Protein AF-A0A7S4SHQ3-F1 (afdb_monomer_lite)

Radius of gyration: 23.49 Å; chains: 1; bounding box: 46×55×60 Å

InterPro domains:
  IPR011009 Protein kinase-like domain superfamily [SSF56112] (1-109)
  IPR050117 Mitogen-activated protein (MAP) kinase [PTHR24055] (1-116)

pLDDT: mean 88.43, std 11.79, range [38.41, 96.75]

Secondary structure (DSSP, 8-state):
--SSS-S---SSHHHHHHHHHHHH-PPPHHHHHT---HHHHHHHHTSPP-----HHHH-TTS-HHHHHHHHHHS-SSGGGSPPHHHHHTSGGGTTT--GGG-PPPPPPPGGGGGGGGB---HHHHHHHHHHHHHTT-HHHHHHHHHH--TTS-GGGSPBPPTT--SS-GGGSSS---

Organism: NCBI:txid311494

Structure (mmCIF, N/CA/C/O backbone):
data_AF-A0A7S4SHQ3-F1
#
_entry.id   AF-A0A7S4SHQ3-F1
#
loop_
_atom_site.group_PDB
_atom_site.id
_atom_site.type_symbol
_atom_site.label_atom_id
_atom_site.label_alt_id
_atom_site.label_comp_id
_atom_site.label_asym_id
_atom_site.label_entity_id
_atom_site.label_seq_id
_atom_site.pdbx_PDB_ins_code
_atom_site.Cartn_x
_atom_site.Cartn_y
_atom_site.Cartn_z
_atom_site.occupancy
_atom_site.B_iso_or_equiv
_atom_site.auth_seq_id
_atom_site.auth_comp_id
_atom_site.auth_asym_id
_atom_site.auth_atom_id
_atom_site.pdbx_PDB_model_num
ATOM 1 N N . MET A 1 1 ? -19.182 0.254 0.730 1.00 55.66 1 MET A N 1
ATOM 2 C CA . MET A 1 1 ? -18.833 1.665 1.043 1.00 55.66 1 MET A CA 1
ATOM 3 C C . MET A 1 1 ? -19.915 2.273 1.938 1.00 55.66 1 MET A C 1
ATOM 5 O O . MET A 1 1 ? -20.918 2.742 1.416 1.00 55.66 1 MET A O 1
ATOM 9 N N . HIS A 1 2 ? -19.741 2.236 3.264 1.00 65.88 2 HIS A N 1
ATOM 10 C CA . HIS A 1 2 ? -20.796 2.585 4.235 1.00 65.88 2 HIS A CA 1
ATOM 11 C C . HIS A 1 2 ? -21.050 4.094 4.388 1.00 65.88 2 HIS A C 1
ATOM 13 O O . HIS A 1 2 ? -22.194 4.528 4.341 1.00 65.88 2 HIS A O 1
ATOM 19 N N . THR A 1 3 ? -20.006 4.919 4.494 1.00 74.94 3 THR A N 1
ATOM 20 C CA . THR A 1 3 ? -20.153 6.355 4.816 1.00 74.94 3 THR A CA 1
ATOM 21 C C . THR A 1 3 ? -20.227 7.268 3.587 1.00 74.94 3 THR A C 1
ATOM 23 O O . THR A 1 3 ? -20.507 8.460 3.717 1.00 74.94 3 THR A O 1
ATOM 26 N N . ARG A 1 4 ? -19.960 6.727 2.383 1.00 83.50 4 ARG A N 1
ATOM 27 C CA . ARG A 1 4 ? -19.835 7.454 1.093 1.00 83.50 4 ARG A CA 1
ATOM 28 C C . ARG A 1 4 ? -18.927 8.695 1.160 1.00 83.50 4 ARG A C 1
ATOM 30 O O . ARG A 1 4 ? -19.052 9.601 0.340 1.00 83.50 4 ARG A O 1
ATOM 37 N N . LYS A 1 5 ? -18.021 8.730 2.135 1.00 88.06 5 LYS A N 1
ATOM 38 C CA . LYS A 1 5 ? -17.053 9.798 2.385 1.00 88.06 5 LYS A CA 1
ATOM 39 C C . LYS A 1 5 ? -15.680 9.165 2.627 1.00 88.06 5 LYS A C 1
ATOM 41 O O . LYS A 1 5 ? -15.631 8.046 3.140 1.00 88.06 5 LYS A O 1
ATOM 46 N N . PRO A 1 6 ? -14.576 9.850 2.282 1.00 91.88 6 PRO A N 1
ATOM 47 C CA . PRO A 1 6 ? -13.244 9.401 2.665 1.00 91.88 6 PRO A CA 1
ATOM 48 C C . PRO A 1 6 ? -13.145 9.254 4.185 1.00 91.88 6 PRO A C 1
ATOM 50 O O . PRO A 1 6 ? -13.627 10.116 4.918 1.00 91.88 6 PRO A O 1
ATOM 53 N N . LEU A 1 7 ? -12.511 8.176 4.647 1.00 92.25 7 LEU A N 1
ATOM 54 C CA . LEU A 1 7 ? -12.311 7.915 6.074 1.00 92.25 7 LEU A CA 1
ATOM 55 C C . LEU A 1 7 ? -11.353 8.931 6.712 1.00 92.25 7 LEU A C 1
ATOM 57 O O . LEU A 1 7 ? -11.588 9.410 7.815 1.00 92.25 7 LEU A O 1
ATOM 61 N N . PHE A 1 8 ? -10.307 9.300 5.974 1.00 95.31 8 PHE A N 1
ATOM 62 C CA . PHE A 1 8 ? -9.304 10.269 6.397 1.00 95.31 8 PHE A CA 1
ATOM 63 C C . PHE A 1 8 ? -9.157 11.360 5.330 1.00 95.31 8 PHE A C 1
ATOM 65 O O . PHE A 1 8 ? -8.316 11.234 4.439 1.00 95.31 8 PHE A O 1
ATOM 72 N N . PRO A 1 9 ? -10.000 12.404 5.356 1.00 95.12 9 PRO A N 1
ATOM 73 C CA . PRO A 1 9 ? -9.925 13.520 4.416 1.00 95.12 9 PRO A CA 1
ATOM 74 C C . PRO A 1 9 ? -8.829 14.522 4.832 1.00 95.12 9 PRO A C 1
ATOM 76 O O . PRO A 1 9 ? -9.119 15.666 5.188 1.00 95.12 9 PRO A O 1
ATOM 79 N N . GLY A 1 10 ? -7.567 14.087 4.852 1.00 96.12 10 GLY A N 1
ATOM 80 C CA . GLY A 1 10 ? -6.439 14.951 5.191 1.00 96.12 10 GLY A CA 1
ATOM 81 C C . GLY A 1 10 ? -6.112 15.946 4.079 1.00 96.12 10 GLY A C 1
ATOM 82 O O . GLY A 1 10 ? -6.201 15.641 2.895 1.00 96.12 10 GLY A O 1
ATOM 83 N N . ASN A 1 11 ? -5.685 17.144 4.481 1.00 95.19 11 ASN A N 1
ATOM 84 C CA . ASN A 1 11 ? -5.342 18.242 3.561 1.00 95.19 11 ASN A CA 1
ATOM 85 C C . ASN A 1 11 ? -3.822 18.408 3.391 1.00 95.19 11 ASN A C 1
ATOM 87 O O . ASN A 1 11 ? -3.365 19.155 2.534 1.00 95.19 11 ASN A O 1
ATOM 91 N N . ASN A 1 12 ? -3.042 17.767 4.261 1.00 95.62 12 ASN A N 1
ATOM 92 C CA . ASN A 1 12 ? -1.585 17.694 4.237 1.00 95.62 12 ASN A CA 1
ATOM 93 C C . ASN A 1 12 ? -1.138 16.522 5.132 1.00 95.62 12 ASN A C 1
ATOM 95 O O . ASN A 1 12 ? -1.954 15.953 5.862 1.00 95.62 12 ASN A O 1
ATOM 99 N N . THR A 1 13 ? 0.153 16.187 5.112 1.00 94.25 13 THR A N 1
ATOM 100 C CA . THR A 1 13 ? 0.720 15.055 5.867 1.00 94.25 13 THR A CA 1
ATOM 101 C C . THR A 1 13 ? 0.437 15.125 7.368 1.00 94.25 13 THR A C 1
ATOM 103 O O . THR A 1 13 ? 0.117 14.109 7.978 1.00 94.25 13 THR A O 1
ATOM 106 N N . GLN A 1 14 ? 0.520 16.314 7.971 1.00 94.62 14 GLN A N 1
ATOM 107 C CA . GLN A 1 14 ? 0.273 16.480 9.403 1.00 94.62 14 GLN A CA 1
ATOM 108 C C . GLN A 1 14 ? -1.199 16.231 9.746 1.00 94.62 14 GLN A C 1
ATOM 110 O O . GLN A 1 14 ? -1.485 15.458 10.652 1.00 94.62 14 GLN A O 1
ATOM 115 N N . HIS A 1 15 ? -2.124 16.843 9.001 1.00 95.94 15 HIS A N 1
ATOM 116 C CA . HIS A 1 15 ? -3.562 16.650 9.192 1.00 95.94 15 HIS A CA 1
ATOM 117 C C . HIS A 1 15 ? -3.965 15.193 8.932 1.00 95.94 15 HIS A C 1
ATOM 119 O O . HIS A 1 15 ? -4.758 14.633 9.677 1.00 95.94 15 HIS A O 1
ATOM 125 N N . GLN A 1 16 ? -3.378 14.545 7.922 1.00 96.75 16 GLN A N 1
ATOM 126 C CA . GLN A 1 16 ? -3.623 13.130 7.643 1.00 96.75 16 GLN A CA 1
ATOM 127 C C . GLN A 1 16 ? -3.236 12.241 8.834 1.00 96.75 16 GLN A C 1
ATOM 129 O O . GLN A 1 16 ? -4.015 11.375 9.228 1.00 96.75 16 GLN A O 1
ATOM 134 N N . LEU A 1 17 ? -2.054 12.460 9.418 1.00 95.75 17 LEU A N 1
ATOM 135 C CA . LEU A 1 17 ? -1.611 11.717 10.600 1.00 95.75 17 LEU A CA 1
ATOM 136 C C . LEU A 1 17 ? -2.470 12.025 11.826 1.00 95.75 17 LEU A C 1
ATOM 138 O O . LEU A 1 17 ? -2.794 11.100 12.561 1.00 95.75 17 LEU A O 1
ATOM 142 N N . ASP A 1 18 ? -2.886 13.279 12.013 1.00 95.31 18 ASP A N 1
ATOM 143 C CA . ASP A 1 18 ? -3.789 13.672 13.098 1.00 95.31 18 ASP A CA 1
ATOM 144 C C . ASP A 1 18 ? -5.115 12.900 13.041 1.00 95.31 18 ASP A C 1
ATOM 146 O O . ASP A 1 18 ? -5.561 12.351 14.048 1.00 95.31 18 ASP A O 1
ATOM 150 N N . LEU A 1 19 ? -5.708 12.776 11.848 1.00 96.31 19 LEU A N 1
ATOM 151 C CA . LEU A 1 19 ? -6.946 12.021 11.633 1.00 96.31 19 LEU A CA 1
ATOM 152 C C . LEU A 1 19 ? -6.763 10.522 11.918 1.00 96.31 19 LEU A C 1
ATOM 154 O O . LEU A 1 19 ? -7.616 9.910 12.562 1.00 96.31 19 LEU A O 1
ATOM 158 N N . ILE A 1 20 ? -5.650 9.937 11.463 1.00 96.25 20 ILE A N 1
ATOM 159 C CA . ILE A 1 20 ? -5.334 8.521 11.702 1.00 96.25 20 ILE A CA 1
ATOM 160 C C . ILE A 1 20 ? -5.126 8.268 13.200 1.00 96.25 20 ILE A C 1
ATOM 162 O O . ILE A 1 20 ? -5.746 7.362 13.751 1.00 96.25 20 ILE A O 1
ATOM 166 N N . ILE A 1 21 ? -4.308 9.085 13.870 1.00 95.94 21 ILE A N 1
ATOM 167 C CA . ILE A 1 21 ? -4.014 8.974 15.308 1.00 95.94 21 ILE A CA 1
ATOM 168 C C . ILE A 1 21 ? -5.273 9.213 16.146 1.00 95.94 21 ILE A C 1
ATOM 170 O O . ILE A 1 21 ? -5.494 8.521 17.137 1.00 95.94 21 ILE A O 1
ATOM 174 N N . SER A 1 22 ? -6.132 10.150 15.749 1.00 95.19 22 SER A N 1
ATOM 175 C CA . SER A 1 22 ? -7.392 10.419 16.450 1.00 95.19 22 SER A CA 1
ATOM 176 C C . SER A 1 22 ? -8.350 9.226 16.417 1.00 95.19 22 SER A C 1
ATOM 178 O O . SER A 1 22 ? -9.073 8.993 17.389 1.00 95.19 22 SER A O 1
ATOM 180 N N . LEU A 1 23 ? -8.350 8.455 15.323 1.00 95.56 23 LEU A N 1
ATOM 181 C CA . LEU A 1 23 ? -9.174 7.255 15.196 1.00 95.56 23 LEU A CA 1
ATOM 182 C C . LEU A 1 23 ? -8.515 6.030 15.846 1.00 95.56 23 LEU A C 1
ATOM 184 O O . LEU A 1 23 ? -9.147 5.382 16.670 1.00 95.56 23 LEU A O 1
ATOM 188 N N . LEU A 1 24 ? -7.261 5.724 15.507 1.00 95.75 24 LEU A N 1
ATOM 189 C CA . LEU A 1 24 ? -6.583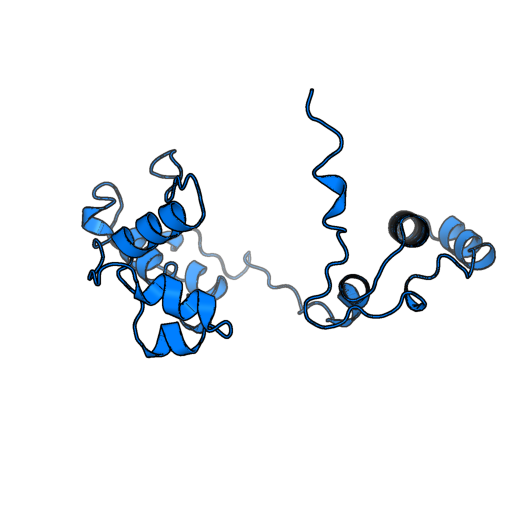 4.484 15.916 1.00 95.75 24 LEU A CA 1
ATOM 190 C C . LEU A 1 24 ? -5.879 4.570 17.272 1.00 95.75 24 LEU A C 1
ATOM 192 O O . LEU A 1 24 ? -5.540 3.548 17.858 1.00 95.75 24 LEU A O 1
ATOM 196 N N . GLY A 1 25 ? -5.632 5.780 17.760 1.00 95.19 25 GLY A N 1
ATOM 197 C CA . GLY A 1 25 ? -4.736 6.015 18.880 1.00 95.19 25 GLY A CA 1
ATOM 198 C C . GLY A 1 25 ? -3.307 6.294 18.429 1.00 95.19 25 GLY A C 1
ATOM 199 O O . GLY A 1 25 ? -2.917 6.041 17.286 1.00 95.19 25 GLY A O 1
ATOM 200 N N . ALA A 1 26 ? -2.513 6.842 19.345 1.00 94.25 26 ALA A N 1
ATOM 201 C CA . ALA A 1 26 ? -1.090 7.047 19.112 1.00 94.25 26 ALA A CA 1
ATOM 202 C C . ALA A 1 26 ? -0.359 5.691 19.108 1.00 94.25 26 ALA A C 1
ATOM 204 O O . ALA A 1 26 ? -0.633 4.871 19.990 1.00 94.25 26 ALA A O 1
ATOM 205 N N . PRO A 1 27 ? 0.577 5.458 18.170 1.00 94.81 27 PRO A N 1
ATOM 206 C CA . PRO A 1 27 ? 1.312 4.202 18.110 1.00 94.81 27 PRO A CA 1
ATOM 207 C C . PRO A 1 27 ? 2.153 3.983 19.370 1.00 94.81 27 PRO A C 1
ATOM 209 O O . PRO A 1 27 ? 2.675 4.929 19.977 1.00 94.81 27 PRO A O 1
ATOM 212 N N . GLY A 1 28 ? 2.302 2.716 19.745 1.00 93.00 28 GLY A N 1
ATOM 213 C CA . GLY A 1 28 ? 3.166 2.285 20.836 1.00 93.00 28 GLY A CA 1
ATOM 214 C C . GLY A 1 28 ? 4.653 2.457 20.515 1.00 93.00 28 GLY A C 1
ATOM 215 O O . GLY A 1 28 ? 5.054 2.703 19.377 1.00 93.00 28 GLY A O 1
ATOM 216 N N . GLU A 1 29 ? 5.507 2.291 21.528 1.00 92.38 29 GLU A N 1
ATOM 217 C CA . GLU A 1 29 ? 6.959 2.411 21.338 1.00 92.38 29 GLU A CA 1
ATOM 218 C C . GLU A 1 29 ? 7.493 1.344 20.372 1.00 92.38 29 GLU A C 1
ATOM 220 O O . GLU A 1 29 ? 8.287 1.659 19.493 1.00 92.38 29 GLU A O 1
ATOM 225 N N . GLU A 1 30 ? 7.014 0.101 20.468 1.00 92.56 30 GLU A N 1
ATOM 226 C CA . GLU A 1 30 ? 7.428 -0.989 19.572 1.00 92.56 30 GLU A CA 1
ATOM 227 C C . GLU A 1 30 ? 7.104 -0.690 18.100 1.00 92.56 30 GLU A C 1
ATOM 229 O O . GLU A 1 30 ? 7.929 -0.929 17.218 1.00 92.56 30 GLU A O 1
ATOM 234 N N . GLU A 1 31 ? 5.938 -0.100 17.833 1.00 93.06 31 GLU A N 1
ATOM 235 C CA . GLU A 1 31 ? 5.497 0.290 16.489 1.00 93.06 31 GLU A CA 1
ATOM 236 C C . GLU A 1 31 ? 6.326 1.467 15.958 1.00 93.06 31 GLU A C 1
ATOM 238 O O . GLU A 1 31 ? 6.785 1.453 14.815 1.00 93.06 31 GLU A O 1
ATOM 243 N N . LEU A 1 32 ? 6.608 2.459 16.808 1.00 93.19 32 LEU A N 1
ATOM 244 C CA . LEU A 1 32 ? 7.466 3.596 16.468 1.00 93.19 32 LEU A CA 1
ATOM 245 C C . LEU A 1 32 ? 8.903 3.171 16.140 1.00 93.19 32 LEU A C 1
ATOM 247 O O . LEU A 1 32 ? 9.527 3.751 15.246 1.00 93.19 32 LEU A O 1
ATOM 251 N N . GLN A 1 33 ? 9.438 2.160 16.829 1.00 93.00 33 GLN A N 1
ATOM 252 C CA . GLN A 1 33 ? 10.788 1.644 16.582 1.00 93.00 33 GLN A CA 1
ATOM 253 C C . GLN A 1 33 ? 10.933 0.984 15.204 1.00 93.00 33 GLN A C 1
ATOM 255 O O . GLN A 1 33 ? 12.030 1.007 14.641 1.00 93.00 33 GLN A O 1
ATOM 260 N N . LYS A 1 34 ? 9.836 0.481 14.620 1.00 92.00 34 LYS A N 1
ATOM 261 C CA . LYS A 1 34 ? 9.819 -0.080 13.257 1.00 92.00 34 LYS A CA 1
ATOM 262 C C . LYS A 1 34 ? 9.975 0.978 12.166 1.00 92.00 34 LYS A C 1
ATOM 264 O O . LYS A 1 34 ? 10.292 0.629 11.033 1.00 92.00 34 LYS A O 1
ATOM 269 N N . ILE A 1 35 ? 9.794 2.261 12.485 1.00 91.44 35 ILE A N 1
ATOM 270 C CA . ILE A 1 35 ? 9.966 3.367 11.537 1.00 91.44 35 ILE A CA 1
ATOM 271 C C . ILE A 1 35 ? 11.468 3.658 11.380 1.00 91.44 35 ILE A C 1
ATOM 273 O O . ILE A 1 35 ? 12.076 4.168 12.329 1.00 91.44 35 ILE A O 1
ATOM 277 N N . PRO A 1 36 ? 12.089 3.408 10.207 1.00 90.38 36 PRO A N 1
ATOM 278 C CA . PRO A 1 36 ? 13.541 3.553 10.048 1.00 90.38 36 PRO A CA 1
ATOM 279 C C . PRO A 1 36 ? 14.009 5.011 10.115 1.00 90.38 36 PRO A C 1
ATOM 281 O O . PRO A 1 36 ? 15.115 5.305 10.558 1.00 90.38 36 PRO A O 1
ATOM 284 N N . ASN A 1 37 ? 13.162 5.942 9.672 1.00 91.31 37 ASN A N 1
ATOM 285 C CA . ASN A 1 37 ? 13.487 7.360 9.634 1.00 91.31 37 ASN A CA 1
ATOM 286 C C . ASN A 1 37 ? 13.235 8.021 11.000 1.00 91.31 37 ASN A C 1
ATOM 288 O O . ASN A 1 37 ? 12.091 8.223 11.413 1.00 91.31 37 ASN A O 1
ATOM 292 N N . GLU A 1 38 ? 14.315 8.421 11.675 1.00 92.88 38 GLU A N 1
ATOM 293 C CA . GLU A 1 38 ? 14.269 9.069 12.991 1.00 92.88 38 GLU A CA 1
ATOM 294 C C . GLU A 1 38 ? 13.453 10.373 12.993 1.00 92.88 38 GLU A C 1
ATOM 296 O O . GLU A 1 38 ? 12.730 10.651 13.952 1.00 92.88 38 GLU A O 1
ATOM 301 N N . LYS A 1 39 ? 13.519 11.168 11.914 1.00 91.56 39 LYS A N 1
ATOM 302 C CA . LYS A 1 39 ? 12.743 12.415 11.806 1.00 91.56 39 LYS A CA 1
ATOM 303 C C . LYS A 1 39 ? 11.246 12.118 11.760 1.00 91.56 39 LYS A C 1
ATOM 305 O O . LYS A 1 39 ? 10.485 12.775 12.462 1.00 91.56 39 LYS A O 1
ATOM 310 N N . CYS A 1 40 ? 10.834 11.108 10.990 1.00 91.81 40 CYS A N 1
ATOM 311 C CA . CYS A 1 40 ? 9.437 10.668 10.931 1.00 91.81 40 CYS A CA 1
ATOM 312 C C . CYS A 1 40 ? 8.954 10.158 12.293 1.00 91.81 40 CYS A C 1
ATOM 314 O O . CYS A 1 40 ? 7.859 10.507 12.726 1.00 91.81 40 CYS A O 1
ATOM 316 N N . ARG A 1 41 ? 9.793 9.395 13.004 1.00 94.06 41 ARG A N 1
ATOM 317 C CA . ARG A 1 41 ? 9.471 8.899 14.346 1.00 94.06 41 ARG A CA 1
ATOM 318 C C . ARG A 1 41 ? 9.250 10.037 15.341 1.00 94.06 41 ARG A C 1
ATOM 320 O O . ARG A 1 41 ? 8.218 10.072 16.002 1.00 94.06 41 ARG A O 1
ATOM 327 N N . LYS A 1 42 ? 10.180 10.997 15.397 1.00 93.19 42 LYS A N 1
ATOM 328 C CA . LYS A 1 42 ? 10.062 12.197 16.243 1.00 93.19 42 LYS A CA 1
ATOM 329 C C . LYS A 1 42 ? 8.836 13.034 15.883 1.00 93.19 42 LYS A C 1
ATOM 331 O O . LYS A 1 42 ? 8.188 13.571 16.774 1.00 93.19 42 LYS A O 1
ATOM 336 N N . PHE A 1 43 ? 8.510 13.125 14.594 1.00 93.38 43 PHE A N 1
ATOM 337 C CA . PHE A 1 43 ? 7.328 13.841 14.125 1.00 93.38 43 PHE A CA 1
ATOM 338 C C . PHE A 1 43 ? 6.032 13.200 14.633 1.00 93.38 43 PHE A C 1
ATOM 340 O O . PHE A 1 43 ? 5.191 13.907 15.173 1.00 93.38 43 PHE A O 1
ATOM 347 N N . ILE A 1 44 ? 5.899 11.872 14.555 1.00 93.44 44 ILE A N 1
ATOM 348 C CA . ILE A 1 44 ? 4.730 11.150 15.085 1.00 93.44 44 ILE A CA 1
ATOM 349 C C . ILE A 1 44 ? 4.670 11.240 16.619 1.00 93.44 44 ILE A C 1
ATOM 351 O O . ILE A 1 44 ? 3.602 11.454 17.183 1.00 93.44 44 ILE A O 1
ATOM 355 N N . GLN A 1 45 ? 5.814 11.155 17.305 1.00 93.44 45 GLN A N 1
ATOM 356 C CA . GLN A 1 45 ? 5.894 11.302 18.766 1.00 93.44 45 GLN A CA 1
ATOM 357 C C . GLN A 1 45 ? 5.485 12.693 19.276 1.00 93.44 45 GLN A C 1
ATOM 359 O O . GLN A 1 45 ? 5.159 12.829 20.454 1.00 93.44 45 GLN A O 1
ATOM 364 N N . ALA A 1 46 ? 5.517 13.719 18.422 1.00 94.00 46 ALA A N 1
ATOM 365 C CA . ALA A 1 46 ? 5.103 15.071 18.785 1.00 94.00 46 ALA A CA 1
ATOM 366 C C . ALA A 1 46 ? 3.574 15.237 18.857 1.00 94.00 46 ALA A C 1
ATOM 368 O O . ALA A 1 46 ? 3.102 16.229 19.417 1.00 94.00 46 ALA A O 1
ATOM 369 N N . PHE A 1 47 ? 2.798 14.294 18.312 1.00 93.81 47 PHE A N 1
ATOM 370 C CA . PHE A 1 47 ? 1.341 14.316 18.424 1.00 93.81 47 PHE A CA 1
ATOM 371 C C . PHE A 1 47 ? 0.889 13.967 19.853 1.00 93.81 47 PHE A C 1
ATOM 373 O O . PHE A 1 47 ? 1.562 13.203 20.554 1.00 93.81 47 PHE A O 1
ATOM 380 N N . PRO A 1 48 ? -0.263 14.493 20.311 1.00 92.94 48 PRO A N 1
ATOM 381 C CA . PRO A 1 48 ? -0.823 14.126 21.605 1.00 92.94 48 PRO A CA 1
ATOM 382 C C . PRO A 1 48 ? -1.060 12.617 21.714 1.00 92.94 48 PRO A C 1
ATOM 384 O O . PRO A 1 48 ? -1.611 11.990 20.809 1.00 92.94 48 PRO A O 1
ATOM 387 N N . ARG A 1 49 ? -0.696 12.025 22.856 1.00 93.25 49 ARG A N 1
ATOM 388 C CA . ARG A 1 49 ? -1.047 10.629 23.135 1.00 93.25 49 ARG A CA 1
ATOM 389 C C . ARG A 1 49 ? -2.554 10.513 23.342 1.00 93.25 49 ARG A C 1
ATOM 391 O O . ARG A 1 49 ? -3.111 11.156 24.228 1.00 93.25 49 ARG A O 1
ATOM 398 N N . THR A 1 50 ? -3.188 9.660 22.550 1.00 94.69 50 THR A N 1
ATOM 399 C CA . THR A 1 50 ? -4.615 9.334 22.626 1.00 94.69 50 THR A CA 1
ATOM 400 C C . THR A 1 50 ? -4.802 7.829 22.474 1.00 94.69 50 THR A C 1
ATOM 402 O O . THR A 1 50 ? -4.003 7.174 21.806 1.00 94.69 50 THR A O 1
ATOM 405 N N . ALA A 1 51 ? -5.843 7.282 23.103 1.00 93.94 51 ALA A N 1
ATOM 406 C CA . ALA A 1 51 ? -6.237 5.882 22.941 1.00 93.94 51 ALA A CA 1
ATOM 407 C C . ALA A 1 51 ? -7.035 5.635 21.645 1.00 93.94 51 ALA A C 1
ATOM 409 O O . ALA A 1 51 ? -7.376 4.494 21.353 1.00 93.94 51 ALA A O 1
ATOM 410 N N . GLY A 1 52 ? -7.337 6.693 20.886 1.00 95.44 52 GLY A N 1
ATOM 411 C CA . GLY A 1 52 ? -8.179 6.612 19.699 1.00 95.44 52 GLY A CA 1
ATOM 412 C C . GLY A 1 52 ? -9.668 6.565 20.033 1.00 95.44 52 GLY A C 1
ATOM 413 O O . GLY A 1 52 ? -10.081 6.742 21.182 1.00 95.44 52 GLY A O 1
ATOM 414 N N . THR A 1 53 ? -10.480 6.331 19.006 1.00 95.62 53 THR A N 1
ATOM 415 C CA . THR A 1 53 ? -11.935 6.190 19.106 1.00 95.62 53 THR A CA 1
ATOM 416 C C . THR A 1 53 ? -12.322 4.773 18.683 1.00 95.62 53 THR A C 1
ATOM 418 O O . THR A 1 53 ? -12.051 4.400 17.543 1.00 95.62 53 THR A O 1
ATOM 421 N N . PRO A 1 54 ? -12.986 3.978 19.543 1.00 95.19 54 PRO A N 1
ATOM 422 C CA . PRO A 1 54 ? -13.437 2.643 19.160 1.00 95.19 54 PRO A CA 1
ATOM 423 C C . PRO A 1 54 ? -14.330 2.672 17.911 1.00 95.19 54 PRO A C 1
ATOM 425 O O . PRO A 1 54 ? -15.199 3.539 17.788 1.00 95.19 54 PRO A O 1
ATOM 428 N N . PHE A 1 55 ? -14.176 1.696 17.012 1.00 94.94 55 PHE A N 1
ATOM 429 C CA . PHE A 1 55 ? -14.901 1.673 15.733 1.00 94.94 55 PHE A CA 1
ATOM 430 C C . PHE A 1 55 ? -16.427 1.687 15.882 1.00 94.94 55 PHE A C 1
ATOM 432 O O . PHE A 1 55 ? -17.094 2.343 15.092 1.00 94.94 55 PHE A O 1
ATOM 439 N N . HIS A 1 56 ? -16.983 1.060 16.922 1.00 94.75 56 HIS A N 1
ATOM 440 C CA . HIS A 1 56 ? -18.425 1.099 17.191 1.00 94.75 56 HIS A CA 1
ATOM 441 C C . HIS A 1 56 ? -18.945 2.487 17.596 1.00 94.75 56 HIS A C 1
ATOM 443 O O . HIS A 1 56 ? -20.124 2.777 17.420 1.00 94.75 56 HIS A O 1
ATOM 449 N N . VAL A 1 57 ? -18.075 3.351 18.130 1.00 95.12 57 VAL A N 1
ATOM 450 C CA . VAL A 1 57 ? -18.401 4.754 18.428 1.00 95.12 57 VAL A CA 1
ATOM 451 C C . VAL A 1 57 ? -18.261 5.606 17.169 1.00 95.12 57 VAL A C 1
ATOM 453 O O . VAL A 1 57 ? -19.092 6.477 16.925 1.00 95.12 57 VAL A O 1
ATOM 456 N N . ALA A 1 58 ? -17.219 5.359 16.370 1.00 92.81 58 ALA A N 1
ATOM 457 C CA . ALA A 1 58 ? -16.958 6.103 15.139 1.00 92.81 58 ALA A CA 1
ATOM 458 C C . ALA A 1 58 ? -17.955 5.774 14.009 1.00 92.81 58 ALA A C 1
ATOM 460 O O . ALA A 1 58 ? -18.317 6.664 13.241 1.00 92.81 58 ALA A O 1
ATOM 461 N N . PHE A 1 59 ? -18.408 4.519 13.930 1.00 93.00 59 PHE A N 1
ATOM 462 C CA . PHE A 1 59 ? -19.310 3.985 12.901 1.00 93.00 59 PHE A CA 1
ATOM 463 C C . PHE A 1 59 ? -20.469 3.205 13.541 1.00 93.00 59 PHE A C 1
ATOM 465 O O . PHE A 1 59 ? -20.545 1.979 13.401 1.00 93.00 59 PHE A O 1
ATOM 472 N N . PRO A 1 60 ? -21.369 3.884 14.273 1.00 93.44 60 PRO A N 1
ATOM 473 C CA . PRO A 1 60 ? -22.461 3.236 15.003 1.00 93.44 60 PRO A CA 1
ATOM 474 C C . PRO A 1 60 ? -23.457 2.494 14.098 1.00 93.44 60 PRO A C 1
ATOM 476 O O . PRO A 1 60 ? -24.221 1.660 14.574 1.00 93.44 60 PRO A O 1
ATOM 479 N N . GLU A 1 61 ? -23.475 2.797 12.802 1.00 91.38 61 GLU A N 1
ATOM 480 C CA . GLU A 1 61 ? -24.335 2.163 11.804 1.00 91.38 61 GLU A CA 1
ATOM 481 C C . GLU A 1 61 ? -23.823 0.810 11.283 1.00 91.38 61 GLU A C 1
ATOM 483 O O . GLU A 1 61 ? -24.556 0.118 10.575 1.00 91.38 61 GLU A O 1
ATOM 488 N N . MET A 1 62 ? -22.568 0.448 11.571 1.00 92.31 62 MET A N 1
ATOM 489 C CA . MET A 1 62 ? -21.979 -0.825 11.143 1.00 92.31 62 MET A CA 1
ATOM 490 C C . MET A 1 62 ? -22.249 -1.935 12.167 1.00 92.31 62 MET A C 1
ATOM 492 O O . MET A 1 62 ? -22.478 -1.668 13.346 1.00 92.31 62 MET A O 1
ATOM 496 N N . SER A 1 63 ? -22.222 -3.190 11.713 1.00 93.94 63 SER A N 1
ATOM 497 C CA . SER A 1 63 ? -22.387 -4.348 12.593 1.00 93.94 63 SER A CA 1
ATOM 498 C C . SER A 1 63 ? -21.104 -4.658 13.373 1.00 93.94 63 SER A C 1
ATOM 500 O O . SER A 1 63 ? -20.011 -4.231 12.990 1.00 93.94 63 SER A O 1
ATOM 502 N N . SER A 1 64 ? -21.233 -5.432 14.453 1.00 95.44 64 SER A N 1
ATOM 503 C CA . SER A 1 64 ? -20.103 -5.852 15.292 1.00 95.44 64 SER A CA 1
ATOM 504 C C . SER A 1 64 ? -19.027 -6.596 14.504 1.00 95.44 64 SER A C 1
ATOM 506 O O . SER A 1 64 ? -17.844 -6.347 14.704 1.00 95.44 64 SER A O 1
ATOM 508 N N . GLU A 1 65 ? -19.425 -7.442 13.554 1.00 94.69 65 GLU A N 1
ATOM 509 C CA . GLU A 1 65 ? -18.500 -8.221 12.723 1.00 94.69 65 GLU A CA 1
ATOM 510 C C . GLU A 1 65 ? -17.634 -7.299 11.850 1.00 94.69 65 GLU A C 1
ATOM 512 O O . GLU A 1 65 ? -16.449 -7.554 11.640 1.00 94.69 65 GLU A O 1
ATOM 517 N N . VAL A 1 66 ? -18.205 -6.186 11.373 1.00 94.44 66 VAL A N 1
ATOM 518 C CA . VAL A 1 66 ? -17.468 -5.175 10.604 1.00 94.44 66 VAL A CA 1
ATOM 519 C C . VAL A 1 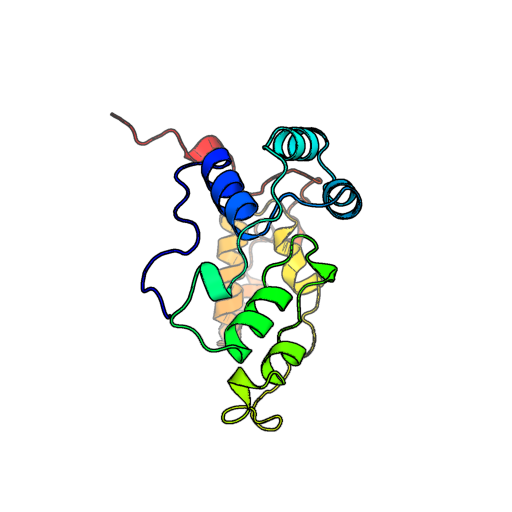66 ? -16.513 -4.398 11.509 1.00 94.44 66 VAL A C 1
ATOM 521 O O . VAL A 1 66 ? -15.387 -4.117 11.100 1.00 94.44 66 VAL A O 1
ATOM 524 N N . HIS A 1 67 ? -16.923 -4.051 12.734 1.00 95.06 67 HIS A N 1
ATOM 525 C CA . HIS A 1 67 ? -16.036 -3.382 13.696 1.00 95.06 67 HIS A CA 1
ATOM 526 C C . HIS A 1 67 ? -14.826 -4.249 14.055 1.00 95.06 67 HIS A C 1
ATOM 528 O O . HIS A 1 67 ? -13.702 -3.738 14.105 1.00 95.06 67 HIS A O 1
ATOM 534 N N . ASP A 1 68 ? -15.038 -5.549 14.251 1.00 94.56 68 ASP A N 1
ATOM 535 C CA . ASP A 1 68 ? -13.969 -6.506 14.541 1.00 94.56 68 ASP A CA 1
ATOM 536 C C . ASP A 1 68 ? -13.011 -6.646 13.351 1.00 94.56 68 ASP A C 1
ATOM 538 O O . ASP A 1 68 ? -11.792 -6.554 13.527 1.00 94.56 68 ASP A O 1
ATOM 542 N N . LEU A 1 69 ? -13.543 -6.764 12.128 1.00 95.81 69 LEU A N 1
ATOM 543 C CA . LEU A 1 69 ? -12.733 -6.789 10.908 1.00 95.81 69 LEU A CA 1
ATOM 544 C C . LEU A 1 69 ? -11.884 -5.515 10.765 1.00 95.81 69 LEU A C 1
ATOM 546 O O . LEU A 1 69 ? -10.676 -5.594 10.531 1.00 95.81 69 LEU A O 1
ATOM 550 N N . LEU A 1 70 ? -12.492 -4.333 10.934 1.00 94.69 70 LEU A N 1
ATOM 551 C CA . LEU A 1 70 ? -11.789 -3.049 10.841 1.00 94.69 70 LEU A CA 1
ATOM 552 C C . LEU A 1 70 ? -10.657 -2.950 11.865 1.00 94.69 70 LEU A C 1
ATOM 554 O O . LEU A 1 70 ? -9.574 -2.480 11.523 1.00 94.69 70 LEU A O 1
ATOM 558 N N . THR A 1 71 ? -10.874 -3.451 13.082 1.00 93.25 71 THR A N 1
ATOM 559 C CA . THR A 1 71 ? -9.851 -3.478 14.137 1.00 93.25 71 THR A CA 1
ATOM 560 C C . THR A 1 71 ? -8.630 -4.306 13.729 1.00 93.25 71 THR A C 1
ATOM 562 O O . THR A 1 71 ? -7.501 -3.893 13.980 1.00 93.25 71 THR A O 1
ATOM 565 N N . LYS A 1 72 ? -8.834 -5.440 13.045 1.00 94.50 72 LYS A N 1
ATOM 566 C CA . LYS A 1 72 ? -7.749 -6.317 12.563 1.00 94.50 72 LYS A CA 1
ATOM 567 C C . LYS A 1 72 ? -7.069 -5.798 11.284 1.00 94.50 72 LYS A C 1
ATOM 569 O O . LYS A 1 72 ? -5.922 -6.144 11.005 1.00 94.50 72 LYS A O 1
ATOM 574 N N . MET A 1 73 ? -7.759 -4.974 10.492 1.00 95.25 73 MET A N 1
ATOM 575 C CA . MET A 1 73 ? -7.223 -4.384 9.256 1.00 95.25 73 MET A CA 1
ATOM 576 C C . MET A 1 73 ? -6.485 -3.056 9.487 1.00 95.25 73 MET A C 1
ATOM 578 O O . MET A 1 73 ? -5.497 -2.756 8.810 1.00 95.25 73 MET A O 1
ATOM 582 N N . MET A 1 74 ? -6.966 -2.234 10.420 1.00 93.94 74 MET A N 1
ATOM 583 C CA . MET A 1 74 ? -6.484 -0.872 10.648 1.00 93.94 74 MET A CA 1
ATOM 584 C C . MET A 1 74 ? -5.545 -0.790 11.855 1.00 93.94 74 MET A C 1
ATOM 586 O O . MET A 1 74 ? -5.860 -0.173 12.868 1.00 93.94 74 MET A O 1
ATOM 590 N N . CYS A 1 75 ? -4.365 -1.390 11.725 1.00 91.00 75 CYS A N 1
ATOM 591 C CA . CYS A 1 75 ? -3.305 -1.363 12.732 1.00 91.00 75 CYS A CA 1
ATOM 592 C C . CYS A 1 75 ? -2.061 -0.596 12.249 1.00 91.00 75 CYS A C 1
ATOM 594 O O . CYS A 1 75 ? -1.818 -0.460 11.042 1.00 91.00 75 CYS A O 1
ATOM 596 N N . TRP A 1 76 ? -1.265 -0.104 13.205 1.00 92.00 76 TRP A N 1
ATOM 597 C CA . TRP A 1 76 ? -0.015 0.615 12.937 1.00 92.00 76 TRP A CA 1
ATOM 598 C C . TRP A 1 76 ? 1.078 -0.301 12.402 1.00 92.00 76 TRP A C 1
ATOM 600 O O . TRP A 1 76 ? 1.762 0.059 11.446 1.00 92.00 76 TRP A O 1
ATOM 610 N N . ASP A 1 77 ? 1.235 -1.478 13.005 1.00 91.19 77 ASP A N 1
ATOM 611 C CA . ASP A 1 77 ? 2.174 -2.492 12.544 1.00 91.19 77 ASP A CA 1
ATOM 612 C C . ASP A 1 77 ? 1.623 -3.239 11.322 1.00 91.19 77 ASP A C 1
ATOM 614 O O . ASP A 1 77 ? 0.661 -4.000 11.463 1.00 91.19 77 ASP A O 1
ATOM 618 N N . PRO A 1 78 ? 2.229 -3.103 10.128 1.00 92.25 78 PRO A N 1
ATOM 619 C CA . PRO A 1 78 ? 1.751 -3.805 8.942 1.00 92.25 78 PRO A CA 1
ATOM 620 C C . PRO A 1 78 ? 1.837 -5.327 9.076 1.00 92.25 78 PRO A C 1
ATOM 622 O O . PRO A 1 78 ? 1.047 -6.023 8.450 1.00 92.25 78 PRO A O 1
ATOM 625 N N . ALA A 1 79 ? 2.769 -5.844 9.886 1.00 91.62 79 ALA A N 1
ATOM 626 C CA . ALA A 1 79 ? 2.931 -7.283 10.096 1.00 91.62 79 ALA A CA 1
ATOM 627 C C . ALA A 1 79 ? 1.825 -7.892 10.973 1.00 91.62 79 ALA A C 1
ATOM 629 O O . ALA A 1 79 ? 1.592 -9.093 10.905 1.00 91.62 79 ALA A O 1
ATOM 630 N N . GLY A 1 80 ? 1.152 -7.072 11.786 1.00 90.00 80 GLY A N 1
ATOM 631 C CA . GLY A 1 80 ? -0.016 -7.481 12.567 1.00 90.00 80 GLY A CA 1
ATOM 632 C C . GLY A 1 80 ? -1.334 -7.346 11.803 1.00 90.00 80 GLY A C 1
ATOM 633 O O . GLY A 1 80 ? -2.382 -7.692 12.343 1.00 90.00 80 GLY A O 1
ATOM 634 N N . ARG A 1 81 ? -1.298 -6.821 10.570 1.00 95.62 81 ARG A N 1
ATOM 635 C CA . ARG A 1 81 ? -2.491 -6.660 9.745 1.00 95.62 81 ARG A CA 1
ATOM 636 C C . ARG A 1 81 ? -2.931 -8.011 9.217 1.00 95.62 81 ARG A C 1
ATOM 638 O O . ARG A 1 81 ? -2.125 -8.761 8.673 1.00 95.62 81 ARG A O 1
ATOM 645 N N . LEU A 1 82 ? -4.231 -8.248 9.302 1.00 96.06 82 LEU A N 1
ATOM 646 C CA . LEU A 1 82 ? -4.854 -9.421 8.722 1.00 96.06 82 LEU A CA 1
ATOM 647 C C . LEU A 1 82 ? -4.524 -9.552 7.222 1.00 96.06 82 LEU A C 1
ATOM 649 O O . LEU A 1 82 ? -4.616 -8.577 6.464 1.00 96.06 82 LEU A O 1
ATOM 653 N N . THR A 1 83 ? -4.153 -10.753 6.791 1.00 95.06 83 THR A N 1
ATOM 654 C CA . THR A 1 83 ? -3.957 -11.052 5.369 1.00 95.06 83 THR A CA 1
ATOM 655 C C . THR A 1 83 ? -5.298 -11.125 4.642 1.00 95.06 83 THR A C 1
ATOM 657 O O . THR A 1 83 ? -6.353 -11.297 5.249 1.00 95.06 83 THR A O 1
ATOM 660 N N . VAL A 1 84 ? -5.281 -11.025 3.310 1.00 94.38 84 VAL A N 1
ATOM 661 C CA . VAL A 1 84 ? -6.510 -11.164 2.508 1.00 94.38 84 VAL A CA 1
ATOM 662 C C . VAL A 1 84 ? -7.139 -12.549 2.690 1.00 94.38 84 VAL A C 1
ATOM 664 O O . VAL A 1 84 ? -8.353 -12.644 2.827 1.00 94.38 84 VAL A O 1
ATOM 667 N N . ALA A 1 85 ? -6.326 -13.607 2.751 1.00 93.25 85 ALA A N 1
ATOM 668 C CA . ALA A 1 85 ? -6.813 -14.973 2.942 1.00 93.25 85 ALA A CA 1
ATOM 669 C C . ALA A 1 85 ? -7.499 -15.160 4.305 1.00 93.25 85 ALA A C 1
ATOM 671 O O . ALA A 1 85 ? -8.550 -15.786 4.386 1.00 93.25 85 ALA A O 1
ATOM 672 N N . GLU A 1 86 ? -6.941 -14.577 5.367 1.00 94.56 86 GLU A N 1
ATOM 673 C CA . GLU A 1 86 ? -7.583 -14.554 6.685 1.00 94.56 86 GLU A CA 1
ATOM 674 C C . GLU A 1 86 ? -8.850 -13.683 6.677 1.00 94.56 86 GLU A C 1
ATOM 676 O O . GLU A 1 86 ? -9.825 -14.025 7.337 1.00 94.56 86 GLU A O 1
ATOM 681 N N . ALA A 1 87 ? -8.874 -12.582 5.909 1.00 95.50 87 ALA A N 1
ATOM 682 C CA . ALA A 1 87 ? -10.023 -11.670 5.859 1.00 95.50 87 ALA A CA 1
ATOM 683 C C . ALA A 1 87 ? -11.254 -12.363 5.311 1.00 95.50 87 ALA A C 1
ATOM 685 O O . ALA A 1 87 ? -12.334 -12.184 5.859 1.00 95.50 87 ALA A O 1
ATOM 686 N N . LEU A 1 88 ? -11.084 -13.162 4.259 1.00 95.25 88 LEU A N 1
ATOM 687 C CA . LEU A 1 88 ? -12.174 -13.891 3.613 1.00 95.25 88 LEU A CA 1
ATOM 688 C C . LEU A 1 88 ? -12.835 -14.920 4.546 1.00 95.25 88 LEU A C 1
ATOM 690 O O . LEU A 1 88 ? -14.004 -15.236 4.355 1.00 95.25 88 LEU A O 1
ATOM 694 N N . GLN A 1 89 ? -12.133 -15.370 5.591 1.00 94.19 89 GLN A N 1
ATOM 695 C CA . GLN A 1 89 ? -12.660 -16.302 6.596 1.00 94.19 89 GLN A CA 1
ATOM 696 C C . GLN A 1 89 ? -13.446 -15.611 7.724 1.00 94.19 89 GLN A C 1
ATOM 698 O O . GLN A 1 89 ? -14.030 -16.289 8.571 1.00 94.19 89 GLN A O 1
ATOM 703 N N . GLU A 1 90 ? -13.454 -14.277 7.786 1.00 96.12 90 GLU A N 1
ATOM 704 C CA . GLU A 1 90 ? -14.147 -13.551 8.850 1.00 96.12 90 GLU A CA 1
ATOM 705 C C . GLU A 1 90 ? -15.680 -13.599 8.670 1.00 96.12 90 GLU A C 1
ATOM 707 O O . GLU A 1 90 ? -16.172 -13.566 7.538 1.00 96.12 90 GLU A O 1
ATOM 712 N N . PRO A 1 91 ? -16.470 -13.592 9.766 1.00 95.12 91 PRO A N 1
ATOM 713 C CA . PRO A 1 91 ? -17.929 -13.783 9.722 1.00 95.12 91 PRO A CA 1
ATOM 714 C C . PRO A 1 91 ? -18.685 -12.831 8.786 1.00 95.12 91 PRO A C 1
ATOM 716 O O . PRO A 1 91 ? -19.716 -13.177 8.215 1.00 95.12 91 PRO A O 1
ATOM 719 N N . VAL A 1 92 ? -18.157 -11.623 8.585 1.00 93.94 92 VAL A N 1
ATOM 720 C CA . VAL A 1 92 ? -18.721 -10.623 7.669 1.00 93.94 92 VAL A CA 1
ATOM 721 C C . VAL A 1 92 ? -18.794 -11.101 6.211 1.00 93.94 92 VAL A C 1
ATOM 723 O O . VAL A 1 92 ? -19.646 -10.623 5.460 1.00 93.94 92 VAL A O 1
ATOM 726 N N . PHE A 1 93 ? -17.958 -12.065 5.812 1.00 94.94 93 PHE A N 1
ATOM 727 C CA . PHE A 1 93 ? -17.951 -12.649 4.470 1.00 94.94 93 PHE A CA 1
ATOM 728 C C . PHE A 1 93 ? -18.515 -14.074 4.415 1.00 94.94 93 PHE A C 1
ATOM 730 O O . PHE A 1 93 ? -18.530 -14.652 3.336 1.00 94.94 93 PHE A O 1
ATOM 737 N N . GLU A 1 94 ? -19.050 -14.628 5.510 1.00 94.25 94 GLU A N 1
ATOM 738 C CA . GLU A 1 94 ? -19.488 -16.036 5.593 1.00 94.25 94 GLU A CA 1
ATOM 739 C C . GLU A 1 94 ? -20.444 -16.449 4.459 1.00 94.25 94 GLU A C 1
ATOM 741 O O . GLU A 1 94 ? -20.304 -17.518 3.875 1.00 94.25 94 GLU A O 1
ATOM 746 N N . ASN A 1 95 ? -21.383 -15.574 4.084 1.00 94.19 95 ASN A N 1
ATOM 747 C CA . ASN A 1 95 ? -22.356 -15.851 3.016 1.00 94.19 95 ASN A CA 1
ATOM 748 C C . ASN A 1 95 ? -21.771 -15.793 1.592 1.00 94.19 95 ASN A C 1
ATOM 750 O O . ASN A 1 95 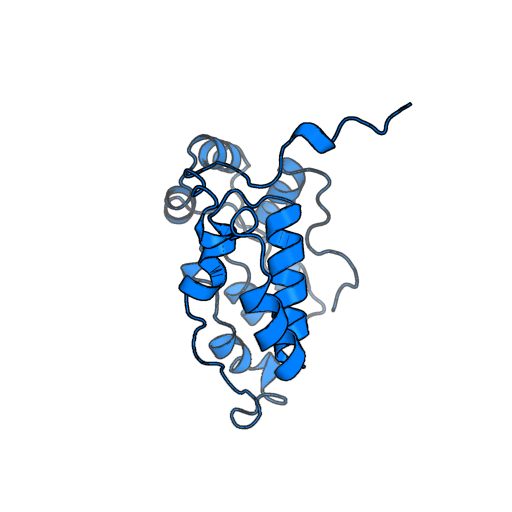? -22.468 -16.127 0.634 1.00 94.19 95 ASN A O 1
ATOM 754 N N . LEU A 1 96 ? -20.547 -15.290 1.445 1.00 93.44 96 LEU A N 1
ATOM 755 C CA . LEU A 1 96 ? -19.856 -15.108 0.168 1.00 93.44 96 LEU A CA 1
ATOM 756 C C . LEU A 1 96 ? -18.599 -15.971 0.060 1.00 93.44 96 LEU A C 1
ATOM 758 O O . LEU A 1 96 ? -18.147 -16.214 -1.054 1.00 93.44 96 LEU A O 1
ATOM 762 N N . HIS A 1 97 ? -18.045 -16.411 1.191 1.00 94.12 97 HIS A N 1
ATOM 763 C CA . HIS A 1 97 ? -16.807 -17.167 1.237 1.00 94.12 97 HIS A CA 1
ATOM 764 C C . HIS A 1 97 ? -16.961 -18.499 0.498 1.00 94.12 97 HIS A C 1
ATOM 766 O O . HIS A 1 97 ? -17.803 -19.335 0.842 1.00 94.12 97 HIS A O 1
ATOM 772 N N . CYS A 1 98 ? -16.140 -18.691 -0.529 1.00 94.81 98 CYS A N 1
ATOM 773 C CA . CYS A 1 98 ? -16.143 -19.886 -1.358 1.00 94.81 98 CYS A CA 1
ATOM 774 C C . CYS A 1 98 ? -14.697 -20.250 -1.711 1.00 94.81 98 CYS A C 1
ATOM 776 O O . CYS A 1 98 ? -14.181 -19.763 -2.713 1.00 94.81 98 CYS A O 1
ATOM 778 N N . PRO A 1 99 ? -14.037 -21.131 -0.934 1.00 92.75 99 PRO A N 1
ATOM 779 C CA . PRO A 1 99 ? -12.635 -21.487 -1.168 1.00 92.75 99 PRO A CA 1
ATOM 780 C C . PRO A 1 99 ? -12.337 -21.991 -2.588 1.00 92.75 99 PRO A C 1
ATOM 782 O O . PRO A 1 99 ? -11.252 -21.764 -3.112 1.00 92.75 99 PRO A O 1
ATOM 785 N N . GLU A 1 100 ? -13.307 -22.649 -3.227 1.00 93.38 100 GLU A N 1
ATOM 786 C CA . GLU A 1 100 ? -13.188 -23.160 -4.600 1.00 93.38 100 GLU A CA 1
ATOM 787 C C . GLU A 1 100 ? -13.250 -22.050 -5.671 1.00 93.38 100 GLU A C 1
ATOM 789 O O . GLU A 1 100 ? -12.800 -22.261 -6.795 1.00 93.38 100 GLU A O 1
ATOM 794 N N . ASP A 1 101 ? -13.793 -20.874 -5.332 1.00 94.31 101 ASP A N 1
ATOM 795 C CA . ASP A 1 101 ? -13.899 -19.683 -6.195 1.00 94.31 101 ASP A CA 1
ATOM 796 C C . ASP A 1 101 ? -12.979 -18.537 -5.714 1.00 94.31 101 ASP A C 1
ATOM 798 O O . ASP A 1 101 ? -13.107 -17.384 -6.123 1.00 94.31 101 ASP A O 1
ATOM 802 N N . GLU A 1 102 ? -12.006 -18.854 -4.852 1.00 93.81 102 GLU A N 1
ATOM 803 C CA . GLU A 1 102 ? -10.999 -17.930 -4.315 1.00 93.81 102 GLU A CA 1
ATOM 804 C C . GLU A 1 102 ? -9.578 -18.382 -4.715 1.00 93.81 102 GLU A C 1
ATOM 806 O O . GLU A 1 102 ? -8.768 -18.772 -3.868 1.00 93.81 102 GLU A O 1
ATOM 811 N N . PRO A 1 103 ? -9.237 -18.373 -6.020 1.00 93.56 103 PRO A N 1
ATOM 812 C CA . PRO A 1 103 ? -7.961 -18.891 -6.489 1.00 93.56 103 PRO A CA 1
ATOM 813 C C . PRO A 1 103 ? -6.789 -18.014 -6.034 1.00 93.56 103 PRO A C 1
ATOM 815 O O . PRO A 1 103 ? -6.822 -16.784 -6.113 1.00 93.56 103 PRO A O 1
ATOM 818 N N . VAL A 1 104 ? -5.697 -18.667 -5.642 1.00 91.75 104 VAL A N 1
ATOM 819 C CA . VAL A 1 104 ? -4.414 -18.017 -5.358 1.00 91.75 104 VAL A CA 1
ATOM 820 C C . VAL A 1 104 ? -3.512 -18.138 -6.585 1.00 91.75 104 VAL A C 1
ATOM 822 O O . VAL A 1 104 ? -3.503 -19.159 -7.272 1.00 91.75 104 VAL A O 1
ATOM 825 N N . ARG A 1 105 ? -2.742 -17.087 -6.872 1.00 89.31 105 ARG A N 1
ATOM 826 C CA . ARG A 1 105 ? -1.692 -17.116 -7.894 1.00 89.31 105 ARG A CA 1
ATOM 827 C C . ARG A 1 105 ? -0.365 -17.507 -7.249 1.00 89.31 105 ARG A C 1
ATOM 829 O O . ARG A 1 105 ? -0.062 -17.043 -6.152 1.00 89.31 105 ARG A O 1
ATOM 836 N N . GLU A 1 106 ? 0.449 -18.277 -7.966 1.00 90.38 106 GLU A N 1
ATOM 837 C CA . GLU A 1 106 ? 1.856 -18.459 -7.604 1.00 90.38 106 GLU A CA 1
ATOM 838 C C . GLU A 1 106 ? 2.565 -17.100 -7.451 1.00 90.38 106 GLU A C 1
ATOM 840 O O . GLU A 1 106 ? 2.292 -16.178 -8.237 1.00 90.38 106 GLU A O 1
ATOM 845 N N . PRO A 1 107 ? 3.465 -16.951 -6.459 1.00 88.69 107 PRO A N 1
ATOM 846 C CA . PRO A 1 107 ? 4.255 -15.741 -6.304 1.00 88.69 107 PRO A CA 1
ATOM 847 C C . PRO A 1 107 ? 4.950 -15.374 -7.615 1.00 88.69 107 PRO A C 1
ATOM 849 O O . PRO A 1 107 ? 5.546 -16.224 -8.276 1.00 88.69 107 PRO A O 1
ATOM 852 N N . LEU A 1 108 ? 4.862 -14.099 -7.989 1.00 88.50 108 LEU A N 1
ATOM 853 C CA . LEU A 1 108 ? 5.628 -13.576 -9.114 1.00 88.50 108 LEU A CA 1
ATOM 854 C C . LEU A 1 108 ? 7.118 -13.657 -8.792 1.00 88.50 108 LEU A C 1
ATOM 856 O O . LEU A 1 108 ? 7.514 -13.466 -7.636 1.00 88.50 108 LEU A O 1
ATOM 860 N N . ASP A 1 109 ? 7.942 -13.909 -9.807 1.00 88.25 109 ASP A N 1
ATOM 861 C CA . ASP A 1 109 ? 9.378 -13.825 -9.604 1.00 88.25 109 ASP A CA 1
ATOM 862 C C . ASP A 1 109 ? 9.747 -12.353 -9.393 1.00 88.25 109 ASP A C 1
ATOM 864 O O . ASP A 1 109 ? 9.384 -11.467 -10.161 1.00 88.25 109 ASP A O 1
ATOM 868 N N . THR A 1 110 ? 10.495 -12.073 -8.332 1.00 83.31 110 THR A N 1
ATOM 869 C CA . THR A 1 110 ? 11.068 -10.745 -8.092 1.00 83.31 110 THR A CA 1
ATOM 870 C C . THR A 1 110 ? 11.932 -10.243 -9.252 1.00 83.31 110 THR A C 1
ATOM 872 O O . THR A 1 110 ? 12.105 -9.031 -9.387 1.00 83.31 110 THR A O 1
ATOM 875 N N . SER A 1 111 ? 12.472 -11.148 -10.080 1.00 82.94 111 SER A N 1
ATOM 876 C CA . SER A 1 111 ? 13.213 -10.797 -11.293 1.00 82.94 111 SER A CA 1
ATOM 877 C C . SER A 1 111 ? 12.331 -10.114 -12.347 1.00 82.94 111 SER A C 1
ATOM 879 O O . SER A 1 111 ? 12.815 -9.211 -13.030 1.00 82.94 111 SER A O 1
ATOM 881 N N . ASP A 1 112 ? 11.026 -10.415 -12.384 1.00 82.81 112 ASP A N 1
ATOM 882 C CA . ASP A 1 112 ? 10.063 -9.760 -13.281 1.00 82.81 112 ASP A CA 1
ATOM 883 C C . ASP A 1 112 ? 9.972 -8.252 -13.005 1.00 82.81 112 ASP A C 1
ATOM 885 O O . ASP A 1 112 ? 9.710 -7.470 -13.911 1.00 82.81 112 ASP A O 1
ATOM 889 N N . PHE A 1 113 ? 10.256 -7.823 -11.770 1.00 85.44 113 PHE A N 1
ATOM 890 C CA . PHE A 1 113 ? 10.237 -6.421 -11.338 1.00 85.44 113 PHE A CA 1
ATOM 891 C C . PHE A 1 113 ? 11.633 -5.786 -11.273 1.00 85.44 113 PHE A C 1
ATOM 893 O O . PHE A 1 113 ? 11.802 -4.678 -10.757 1.00 85.44 113 PHE A O 1
ATOM 900 N N . GLU A 1 114 ? 12.674 -6.452 -11.786 1.00 82.81 114 GLU A N 1
ATOM 901 C CA . GLU A 1 114 ? 14.041 -5.922 -11.730 1.00 82.81 114 GLU A CA 1
ATOM 902 C C . GLU A 1 114 ? 14.168 -4.577 -12.465 1.00 82.81 114 GLU A C 1
ATOM 904 O O . GLU A 1 114 ? 14.949 -3.711 -12.059 1.00 82.81 114 GLU A O 1
ATOM 909 N N . PHE A 1 115 ? 13.371 -4.366 -13.515 1.00 83.44 115 PHE A N 1
ATOM 910 C CA . PHE A 1 115 ? 13.363 -3.117 -14.271 1.00 83.44 115 PHE A CA 1
ATOM 911 C C . PHE A 1 115 ? 13.021 -1.898 -13.396 1.00 83.44 115 PHE A C 1
ATOM 913 O O . PHE A 1 115 ? 13.655 -0.852 -13.542 1.00 83.44 115 PHE A O 1
ATOM 920 N N . GLU A 1 116 ? 12.124 -2.028 -12.410 1.00 84.06 116 GLU A N 1
ATOM 921 C CA . GLU A 1 116 ? 11.766 -0.946 -11.472 1.00 84.06 116 GLU A CA 1
ATOM 922 C C . GLU A 1 116 ? 12.948 -0.496 -10.603 1.00 84.06 116 GLU A C 1
ATOM 924 O O . GLU A 1 116 ? 12.970 0.601 -10.039 1.00 84.06 116 GLU A O 1
ATOM 929 N N . ARG A 1 117 ? 13.992 -1.319 -10.521 1.00 86.69 117 ARG A N 1
ATOM 930 C CA . ARG A 1 117 ? 15.212 -1.010 -9.778 1.00 86.69 117 ARG A CA 1
ATOM 931 C C . ARG A 1 117 ? 16.274 -0.354 -10.650 1.00 86.69 117 ARG A C 1
ATOM 933 O O . ARG A 1 117 ? 17.394 -0.173 -10.176 1.00 86.69 117 ARG A O 1
ATOM 940 N N . ARG A 1 118 ? 15.975 -0.011 -11.906 1.00 88.31 118 ARG A N 1
ATOM 941 C CA . ARG A 1 118 ? 16.932 0.543 -12.876 1.00 88.31 118 ARG A CA 1
ATOM 942 C C . ARG A 1 118 ? 16.565 1.962 -13.278 1.00 88.31 118 ARG A C 1
ATOM 944 O O . ARG A 1 118 ? 15.414 2.342 -13.295 1.00 88.31 118 ARG A O 1
ATOM 951 N N . ARG A 1 119 ? 17.536 2.782 -13.656 1.00 89.50 119 ARG A N 1
ATOM 952 C CA . ARG A 1 119 ? 17.269 4.106 -14.220 1.00 89.50 119 ARG A CA 1
ATOM 953 C C . ARG A 1 119 ? 16.891 3.961 -15.693 1.00 89.50 119 ARG A C 1
ATOM 955 O O . ARG A 1 119 ? 17.761 4.022 -16.564 1.00 89.50 119 ARG A O 1
ATOM 962 N N . ILE A 1 120 ? 15.613 3.697 -15.944 1.00 89.75 120 ILE A N 1
ATOM 963 C CA . ILE A 1 120 ? 15.079 3.421 -17.279 1.00 89.75 120 ILE A CA 1
ATOM 964 C C . ILE A 1 120 ? 15.026 4.719 -18.091 1.00 89.75 120 ILE A C 1
ATOM 966 O O . ILE A 1 120 ? 14.652 5.776 -17.587 1.00 89.75 120 ILE A O 1
ATOM 970 N N . THR A 1 121 ? 15.411 4.646 -19.364 1.00 89.56 121 THR A N 1
ATOM 971 C CA . THR A 1 121 ? 15.230 5.765 -20.297 1.00 89.56 121 THR A CA 1
ATOM 972 C C . THR A 1 121 ? 13.875 5.652 -20.999 1.00 89.56 121 TH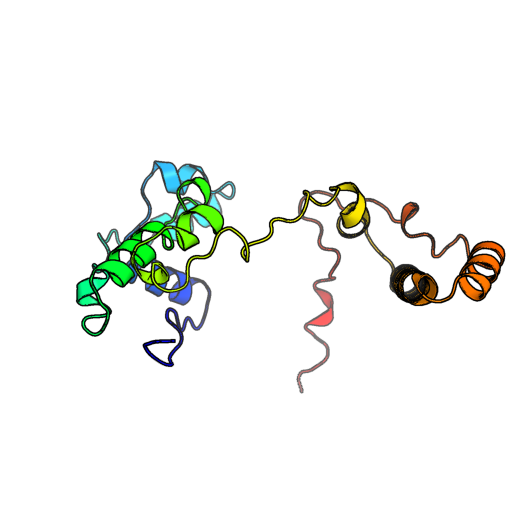R A C 1
ATOM 974 O O . THR A 1 121 ? 13.417 4.535 -21.235 1.00 89.56 121 THR A O 1
ATOM 977 N N . PRO A 1 122 ? 13.244 6.761 -21.425 1.00 89.75 122 PRO A N 1
ATOM 978 C CA . PRO A 1 122 ? 11.994 6.689 -22.185 1.00 89.75 122 PRO A CA 1
ATOM 979 C C . PRO A 1 122 ? 12.086 5.814 -23.445 1.00 89.75 122 PRO A C 1
ATOM 981 O O . PRO A 1 122 ? 11.116 5.158 -23.812 1.00 89.75 122 PRO A O 1
ATOM 984 N N . ALA A 1 123 ? 13.257 5.775 -24.094 1.00 90.12 123 ALA A N 1
ATOM 985 C CA . ALA A 1 123 ? 13.505 4.913 -25.248 1.00 90.12 123 ALA A CA 1
ATOM 986 C C . ALA A 1 123 ? 13.472 3.423 -24.867 1.00 90.12 123 ALA A C 1
ATOM 988 O O . ALA A 1 123 ? 12.762 2.656 -25.509 1.00 90.12 123 ALA A O 1
ATOM 989 N N . ALA A 1 124 ? 14.161 3.044 -23.786 1.00 90.12 124 ALA A N 1
ATOM 990 C CA . ALA A 1 124 ? 14.156 1.675 -23.273 1.00 90.12 124 ALA A CA 1
ATOM 991 C C . ALA A 1 124 ? 12.761 1.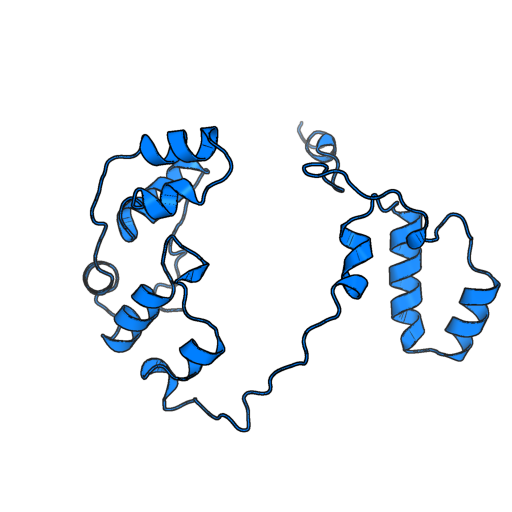231 -22.806 1.00 90.12 124 ALA A C 1
ATOM 993 O O . ALA A 1 124 ? 12.307 0.143 -23.143 1.00 90.12 124 ALA A O 1
ATOM 994 N N . LEU A 1 125 ? 12.036 2.101 -22.092 1.00 90.25 125 LEU A N 1
ATOM 995 C CA . LEU A 1 125 ? 10.672 1.806 -21.646 1.00 90.25 125 LEU A CA 1
ATOM 996 C C . LEU A 1 125 ? 9.720 1.586 -22.827 1.00 90.25 125 LEU A C 1
ATOM 998 O O . LEU A 1 125 ? 8.922 0.653 -22.819 1.00 90.25 125 LEU A O 1
ATOM 1002 N N . ARG A 1 126 ? 9.804 2.441 -23.854 1.00 91.19 126 ARG A N 1
ATOM 1003 C CA . ARG A 1 126 ? 8.987 2.306 -25.067 1.00 91.19 126 ARG A CA 1
ATOM 1004 C C . ARG A 1 126 ? 9.225 0.966 -25.752 1.00 91.19 126 ARG A C 1
ATOM 1006 O O . ARG A 1 126 ? 8.278 0.370 -26.258 1.00 91.19 126 ARG A O 1
ATOM 1013 N N . GLU A 1 127 ? 10.476 0.530 -25.780 1.00 90.75 127 GLU A N 1
ATOM 1014 C CA . GLU A 1 127 ? 10.877 -0.724 -26.393 1.00 90.75 127 GLU A CA 1
ATOM 1015 C C . GLU A 1 127 ? 10.320 -1.934 -25.636 1.00 90.75 127 GLU A C 1
ATOM 1017 O O . GLU A 1 127 ? 9.718 -2.798 -26.265 1.00 90.75 127 GLU A O 1
ATOM 1022 N N . GLU A 1 128 ? 10.407 -1.952 -24.302 1.00 89.38 128 GLU A N 1
ATOM 1023 C CA . GLU A 1 128 ? 9.824 -3.033 -23.492 1.00 89.38 128 GLU A CA 1
ATOM 1024 C C . GLU A 1 128 ? 8.289 -3.064 -23.568 1.00 89.38 128 GLU A C 1
ATOM 1026 O O . GLU A 1 128 ? 7.711 -4.136 -23.710 1.00 89.38 128 GLU A O 1
ATOM 1031 N N . ILE A 1 129 ? 7.606 -1.909 -23.574 1.00 91.25 129 ILE A N 1
ATOM 1032 C CA . ILE A 1 129 ? 6.141 -1.863 -23.772 1.00 91.25 129 ILE A CA 1
ATOM 1033 C C . ILE A 1 129 ? 5.758 -2.445 -25.139 1.00 91.25 129 ILE A C 1
ATOM 1035 O O . ILE A 1 129 ? 4.774 -3.182 -25.270 1.00 91.25 129 ILE A O 1
ATOM 1039 N N . PHE A 1 130 ? 6.519 -2.098 -26.179 1.00 91.88 130 PHE A N 1
ATOM 1040 C CA . PHE A 1 130 ? 6.276 -2.626 -27.514 1.00 91.88 130 PHE A CA 1
ATOM 1041 C C . PHE A 1 130 ? 6.540 -4.132 -27.564 1.00 91.88 130 PHE A C 1
ATOM 1043 O O . PHE A 1 130 ? 5.697 -4.877 -28.055 1.00 91.88 130 PHE A O 1
ATOM 1050 N N . ARG A 1 131 ? 7.647 -4.589 -26.978 1.00 90.50 131 ARG A N 1
ATOM 1051 C CA . ARG A 1 131 ? 8.008 -6.003 -26.857 1.00 90.50 131 ARG A CA 1
ATOM 1052 C C . ARG A 1 131 ? 6.942 -6.824 -26.126 1.00 90.50 131 ARG A C 1
ATOM 1054 O O . ARG A 1 131 ? 6.562 -7.878 -26.624 1.00 90.50 131 ARG A O 1
ATOM 1061 N N . GLU A 1 132 ? 6.400 -6.316 -25.020 1.00 91.50 132 GLU A N 1
ATOM 1062 C CA . GLU A 1 132 ? 5.291 -6.952 -24.291 1.00 91.50 132 GLU A CA 1
ATOM 1063 C C . GLU A 1 132 ? 4.037 -7.061 -25.170 1.00 91.50 132 GLU A C 1
ATOM 1065 O O . GLU A 1 132 ? 3.358 -8.083 -25.196 1.00 91.50 132 GLU A O 1
ATOM 1070 N N . SER A 1 133 ? 3.756 -6.037 -25.981 1.00 94.06 133 SER A N 1
ATOM 1071 C CA . SER A 1 133 ? 2.648 -6.091 -26.944 1.00 94.06 133 SER A CA 1
ATOM 1072 C C . SER A 1 133 ? 2.873 -7.158 -28.026 1.00 94.06 133 SER A C 1
ATOM 1074 O O . SER A 1 133 ? 1.913 -7.775 -28.490 1.00 94.06 133 SER A O 1
ATOM 1076 N N . LEU A 1 134 ? 4.132 -7.398 -28.417 1.00 94.69 134 LEU A N 1
ATOM 1077 C CA . LEU A 1 134 ? 4.524 -8.415 -29.397 1.00 94.69 134 LEU A CA 1
ATOM 1078 C C . LEU A 1 134 ? 4.475 -9.847 -28.855 1.00 94.69 134 LEU A C 1
ATOM 1080 O O . LEU A 1 134 ? 4.458 -10.775 -29.660 1.00 94.69 134 LEU A O 1
ATOM 1084 N N . PHE A 1 135 ? 4.371 -10.056 -27.538 1.00 91.62 135 PHE A N 1
ATOM 1085 C CA . PHE A 1 135 ? 4.136 -11.385 -26.956 1.00 91.62 135 PHE A CA 1
ATOM 1086 C C . PHE A 1 135 ? 2.932 -12.097 -27.603 1.00 91.62 135 PHE A C 1
ATOM 1088 O O . PHE A 1 135 ? 2.949 -13.308 -27.817 1.00 91.62 135 PHE A O 1
ATOM 1095 N N . TYR A 1 136 ? 1.910 -11.331 -27.995 1.00 92.69 136 TYR A N 1
ATOM 1096 C CA . TYR A 1 136 ? 0.709 -11.832 -28.668 1.00 92.69 136 TYR A CA 1
ATOM 1097 C C . TYR A 1 136 ? 0.865 -12.011 -30.195 1.00 92.69 136 TYR A C 1
ATOM 1099 O O . TYR A 1 136 ? -0.065 -12.486 -30.847 1.00 92.69 136 TYR A O 1
ATOM 1107 N N . TYR A 1 137 ? 2.022 -11.658 -30.770 1.00 94.62 137 TYR A N 1
ATOM 1108 C CA . TYR A 1 137 ? 2.329 -11.710 -32.207 1.00 94.62 137 TYR A CA 1
ATOM 1109 C C . TYR A 1 137 ? 3.727 -12.322 -32.464 1.00 94.62 137 TYR A C 1
ATOM 1111 O O . TYR A 1 137 ? 4.673 -11.588 -32.766 1.00 94.62 137 TYR A O 1
ATOM 1119 N N . PRO A 1 138 ? 3.879 -13.662 -32.390 1.00 92.94 138 PRO A N 1
ATOM 1120 C CA . PRO A 1 138 ? 5.187 -14.332 -32.402 1.00 92.94 138 PRO A CA 1
ATOM 1121 C C . PRO A 1 138 ? 6.070 -14.017 -33.618 1.00 92.94 138 PRO A C 1
ATOM 1123 O O . PRO A 1 138 ? 7.267 -13.796 -33.457 1.00 92.94 138 PRO A O 1
ATOM 1126 N N . ASP A 1 139 ? 5.479 -13.929 -34.815 1.00 93.50 139 ASP A N 1
ATOM 1127 C CA . ASP A 1 139 ? 6.220 -13.641 -36.053 1.00 93.50 139 ASP A CA 1
ATOM 1128 C C . ASP A 1 139 ? 6.874 -12.248 -36.019 1.00 93.50 139 ASP A C 1
ATOM 1130 O O . ASP A 1 139 ? 8.006 -12.054 -36.461 1.00 93.50 139 ASP A O 1
ATOM 1134 N N . LEU A 1 140 ? 6.163 -11.263 -35.460 1.00 92.88 140 LEU A N 1
ATOM 1135 C CA . LEU A 1 140 ? 6.665 -9.897 -35.317 1.00 92.88 140 LEU A CA 1
ATOM 1136 C C . LEU A 1 140 ? 7.683 -9.789 -34.180 1.00 92.88 140 LEU A C 1
ATOM 1138 O O . LEU A 1 140 ? 8.611 -8.989 -34.279 1.00 92.88 140 LEU A O 1
ATOM 1142 N N . LEU A 1 141 ? 7.525 -10.588 -33.121 1.00 93.00 141 LEU A N 1
ATOM 1143 C CA . LEU A 1 141 ? 8.484 -10.652 -32.021 1.00 93.00 141 LEU A CA 1
ATOM 1144 C C . LEU A 1 141 ? 9.850 -11.153 -32.500 1.00 93.00 141 LEU A C 1
ATOM 1146 O O . LEU A 1 141 ? 10.866 -10.554 -32.156 1.00 93.00 141 LEU A O 1
ATOM 1150 N N . GLU A 1 142 ? 9.880 -12.205 -33.322 1.00 91.81 142 GLU A N 1
ATOM 1151 C CA . GLU A 1 142 ? 11.134 -12.737 -33.866 1.00 91.81 142 GLU A CA 1
ATOM 1152 C C . GLU A 1 142 ? 11.862 -11.693 -34.723 1.00 91.81 142 GLU A C 1
ATOM 1154 O O . GLU A 1 142 ? 13.062 -11.480 -34.547 1.00 91.81 142 GLU A O 1
ATOM 1159 N N . GLN A 1 143 ? 11.135 -10.999 -35.603 1.00 91.56 143 GLN A N 1
ATOM 1160 C CA . GLN A 1 143 ? 11.706 -9.923 -36.413 1.00 91.56 143 GLN A CA 1
ATOM 1161 C C . GLN A 1 143 ? 12.226 -8.776 -35.537 1.00 91.56 143 GLN A C 1
ATOM 1163 O O . GLN A 1 143 ? 13.330 -8.271 -35.738 1.00 91.56 143 GLN A O 1
ATOM 1168 N N . PHE A 1 144 ? 11.439 -8.371 -34.545 1.00 91.00 144 PHE A N 1
ATOM 1169 C CA . PHE A 1 144 ? 11.802 -7.284 -33.653 1.00 91.00 144 PHE A CA 1
ATOM 1170 C C . PHE A 1 144 ? 13.074 -7.584 -32.854 1.00 91.00 144 PHE A C 1
ATOM 1172 O O . PHE A 1 144 ? 13.945 -6.724 -32.778 1.00 91.00 144 PHE A O 1
ATOM 1179 N N . GLU A 1 145 ? 13.230 -8.792 -32.307 1.00 89.81 145 GLU A N 1
ATOM 1180 C CA . GLU A 1 145 ? 14.435 -9.177 -31.554 1.00 89.81 145 GLU A CA 1
ATOM 1181 C C . GLU A 1 145 ? 15.705 -9.182 -32.423 1.00 89.81 145 GLU A C 1
ATOM 1183 O O . GLU A 1 145 ? 16.798 -8.937 -31.909 1.00 89.81 145 GLU A O 1
ATOM 1188 N N . GLN A 1 146 ? 15.577 -9.414 -33.736 1.00 89.31 146 GLN A N 1
ATOM 1189 C CA . GLN A 1 146 ? 16.692 -9.330 -34.687 1.00 89.31 146 GLN A CA 1
ATOM 1190 C C . GLN A 1 146 ? 17.105 -7.878 -34.978 1.00 89.31 146 GLN A C 1
ATOM 1192 O O . GLN A 1 146 ? 18.299 -7.591 -35.076 1.00 89.31 146 GLN A O 1
ATOM 1197 N N . ASP A 1 147 ? 16.129 -6.972 -35.087 1.00 88.81 147 ASP A N 1
ATOM 1198 C CA . ASP A 1 147 ? 16.333 -5.569 -35.481 1.00 88.81 147 ASP A CA 1
ATOM 1199 C C . ASP A 1 147 ? 16.527 -4.610 -34.287 1.00 88.81 147 ASP A C 1
ATOM 1201 O O . ASP A 1 147 ? 16.820 -3.423 -34.470 1.00 88.81 147 ASP A O 1
ATOM 1205 N N . ARG A 1 148 ? 16.347 -5.107 -33.058 1.00 85.69 148 ARG A N 1
ATOM 1206 C CA . ARG A 1 148 ? 16.306 -4.305 -31.831 1.00 85.69 148 ARG A CA 1
ATOM 1207 C C . ARG A 1 148 ? 17.580 -3.488 -31.595 1.00 85.69 148 ARG A C 1
ATOM 1209 O O . ARG A 1 148 ? 18.704 -3.991 -31.681 1.00 85.69 148 ARG A O 1
ATOM 1216 N N . ASP A 1 149 ? 17.413 -2.227 -31.192 1.00 85.31 149 ASP A N 1
ATOM 1217 C CA . ASP A 1 149 ? 18.535 -1.355 -30.852 1.00 85.31 149 ASP A CA 1
ATOM 1218 C C . ASP A 1 149 ? 19.106 -1.703 -29.473 1.00 85.31 149 ASP A C 1
ATOM 1220 O O . ASP A 1 149 ? 18.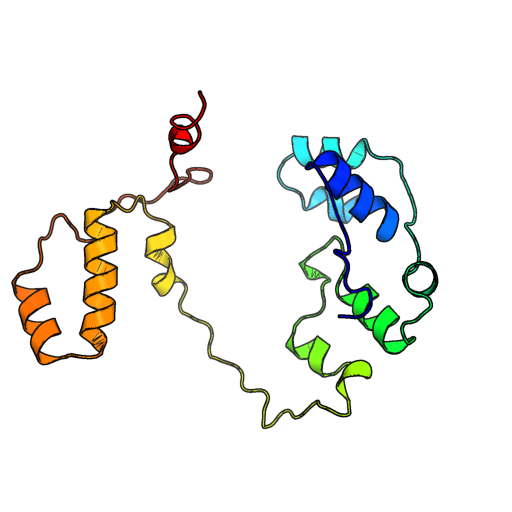529 -1.429 -28.425 1.00 85.31 149 ASP A O 1
ATOM 1224 N N . SER A 1 150 ? 20.330 -2.226 -29.467 1.00 82.56 150 SER A N 1
ATOM 1225 C CA . SER A 1 150 ? 21.051 -2.594 -28.245 1.00 82.56 150 SER A CA 1
ATOM 1226 C C . SER A 1 150 ? 21.207 -1.468 -27.203 1.00 82.56 150 SER A C 1
ATOM 1228 O O . SER A 1 150 ? 21.544 -1.772 -26.054 1.00 82.56 150 SER A O 1
ATOM 1230 N N . ARG A 1 151 ? 21.016 -0.193 -27.580 1.00 82.81 151 ARG A N 1
ATOM 1231 C CA . ARG A 1 151 ? 21.057 0.980 -26.684 1.00 82.81 151 ARG A CA 1
ATOM 1232 C C . ARG A 1 151 ? 19.783 1.153 -25.854 1.00 82.81 151 ARG A C 1
ATOM 1234 O O . ARG A 1 151 ? 19.840 1.815 -24.820 1.00 82.81 151 ARG A O 1
ATOM 1241 N N . CYS A 1 152 ? 18.669 0.587 -26.303 1.00 85.12 152 CYS A N 1
ATOM 1242 C CA . CYS A 1 152 ? 17.377 0.620 -25.623 1.00 85.12 152 CYS A CA 1
ATOM 1243 C C . CYS A 1 152 ? 17.175 -0.573 -24.677 1.00 85.12 152 CYS A C 1
ATOM 1245 O O . CYS A 1 152 ? 16.173 -0.645 -23.978 1.00 85.12 152 CYS A O 1
ATOM 1247 N N . ASP A 1 153 ? 18.143 -1.484 -24.609 1.00 86.31 153 ASP A N 1
ATOM 1248 C CA . ASP A 1 153 ? 18.102 -2.655 -23.741 1.00 86.31 153 ASP A CA 1
ATOM 1249 C C . ASP A 1 153 ? 18.031 -2.267 -22.253 1.00 86.31 153 ASP A C 1
ATOM 1251 O O . ASP A 1 153 ? 18.983 -1.722 -21.675 1.00 86.31 153 ASP A O 1
ATOM 1255 N N . ILE A 1 154 ? 16.903 -2.592 -21.617 1.00 87.31 154 ILE A N 1
ATOM 1256 C CA . ILE A 1 154 ? 16.623 -2.248 -20.220 1.00 87.31 154 ILE A CA 1
ATOM 1257 C C . ILE A 1 154 ? 17.591 -2.919 -19.238 1.00 87.31 154 ILE A C 1
ATOM 1259 O O . ILE A 1 154 ? 17.902 -2.354 -18.186 1.00 87.31 154 ILE A O 1
ATOM 1263 N N . SER A 1 155 ? 18.152 -4.079 -19.593 1.00 85.31 155 SER A N 1
ATOM 1264 C CA . SER A 1 155 ? 19.132 -4.791 -18.762 1.00 85.31 155 SER A CA 1
ATOM 1265 C C . SER A 1 155 ? 20.472 -4.049 -18.662 1.00 85.31 155 SER A C 1
ATOM 1267 O O . SER A 1 155 ? 21.261 -4.295 -17.742 1.00 85.31 155 SER A O 1
ATOM 1269 N N . LYS A 1 156 ? 20.720 -3.084 -19.557 1.00 86.25 156 LYS A N 1
ATOM 1270 C CA . LYS A 1 156 ? 21.903 -2.210 -19.534 1.00 86.25 156 LYS A CA 1
ATOM 1271 C C . LYS A 1 156 ? 21.674 -0.917 -18.758 1.00 86.25 156 LYS A C 1
ATOM 1273 O O . LYS A 1 156 ? 22.638 -0.201 -18.477 1.00 86.25 156 LYS A O 1
ATOM 1278 N N . CYS A 1 157 ? 20.437 -0.612 -18.366 1.00 87.31 157 CYS A N 1
ATOM 1279 C CA . CYS A 1 157 ? 20.152 0.528 -17.502 1.00 87.31 157 CYS A CA 1
ATOM 1280 C C . CYS A 1 157 ? 20.769 0.313 -16.111 1.00 87.31 157 CYS A C 1
ATOM 1282 O O . CYS A 1 157 ? 20.626 -0.752 -15.507 1.00 87.31 157 CYS A O 1
ATOM 1284 N N . ARG A 1 158 ? 21.450 1.339 -15.583 1.00 90.31 158 ARG A N 1
ATOM 1285 C CA . ARG A 1 158 ? 22.102 1.294 -14.263 1.00 90.31 158 ARG A CA 1
ATOM 1286 C C . ARG A 1 158 ? 21.072 1.046 -13.159 1.00 90.31 158 ARG A C 1
ATOM 1288 O O . ARG A 1 158 ? 20.019 1.672 -13.171 1.00 90.31 158 ARG A O 1
ATOM 1295 N N . LEU A 1 159 ? 21.411 0.229 -12.163 1.00 89.44 159 LEU A N 1
ATOM 1296 C CA . LEU A 1 159 ? 20.612 0.088 -10.944 1.00 89.44 159 LEU A CA 1
ATOM 1297 C C . LEU A 1 159 ? 20.539 1.405 -10.150 1.00 89.44 159 LEU A C 1
ATOM 1299 O O . LEU A 1 159 ? 21.544 2.107 -9.981 1.00 89.44 159 LEU A O 1
ATOM 1303 N N . LEU A 1 160 ? 19.352 1.713 -9.640 1.00 87.31 160 LEU A N 1
ATOM 1304 C CA . LEU A 1 160 ? 19.117 2.790 -8.686 1.00 87.31 160 LEU A CA 1
ATOM 1305 C C . LEU A 1 160 ? 19.835 2.476 -7.378 1.00 87.31 160 LEU A C 1
ATOM 1307 O O . LEU A 1 160 ? 19.885 1.324 -6.932 1.00 87.31 160 LEU A O 1
ATOM 1311 N N . VAL A 1 161 ? 20.377 3.511 -6.745 1.00 86.81 161 VAL A N 1
ATOM 1312 C CA . VAL A 1 161 ? 20.861 3.386 -5.366 1.00 86.81 161 VAL A CA 1
ATOM 1313 C C . VAL A 1 161 ? 19.693 3.542 -4.381 1.00 86.81 161 VAL A C 1
ATOM 1315 O O . VAL A 1 161 ? 18.694 4.176 -4.720 1.00 86.81 161 VAL A O 1
ATOM 1318 N N . PRO A 1 162 ? 19.776 2.990 -3.156 1.00 80.44 162 PRO A N 1
ATOM 1319 C CA . PRO A 1 162 ? 18.734 3.186 -2.151 1.00 80.44 162 PRO A CA 1
ATOM 1320 C C . PRO A 1 162 ? 18.418 4.675 -1.938 1.00 80.44 162 PRO A C 1
ATOM 1322 O O . PRO A 1 162 ? 19.312 5.464 -1.637 1.00 80.44 162 PRO A O 1
ATOM 1325 N N . GLY A 1 163 ? 17.147 5.051 -2.103 1.00 75.06 163 GLY A N 1
ATOM 1326 C CA . GLY A 1 163 ? 16.679 6.439 -2.006 1.00 75.06 163 GLY A CA 1
ATOM 1327 C C . GLY A 1 163 ? 16.754 7.253 -3.305 1.00 75.06 163 GLY A C 1
ATOM 1328 O O . GLY A 1 163 ? 16.287 8.388 -3.317 1.00 75.06 163 GLY A O 1
ATOM 1329 N N . GLU A 1 164 ? 17.299 6.701 -4.395 1.00 82.62 164 GLU A N 1
ATOM 1330 C CA . GLU A 1 164 ? 17.237 7.303 -5.733 1.00 82.62 164 GLU A CA 1
ATOM 1331 C C . GLU A 1 164 ? 15.881 6.994 -6.385 1.00 82.62 164 GLU A C 1
ATOM 1333 O O . GLU A 1 164 ? 15.472 5.837 -6.474 1.00 82.62 164 GLU A O 1
ATOM 1338 N N . SER A 1 165 ? 15.186 8.034 -6.846 1.00 77.38 165 SER A N 1
ATOM 1339 C CA . SER A 1 165 ? 13.936 7.914 -7.601 1.00 77.38 165 SER A CA 1
ATOM 1340 C C . SER A 1 165 ? 14.222 7.786 -9.100 1.00 77.38 165 SER A C 1
ATOM 1342 O O . SER A 1 165 ? 15.134 8.436 -9.615 1.00 77.38 165 SER A O 1
ATOM 1344 N N . GLN A 1 166 ? 13.427 6.983 -9.817 1.00 71.62 166 GLN A N 1
ATOM 1345 C CA . GLN A 1 166 ? 13.401 7.027 -11.288 1.00 71.62 166 GLN A CA 1
ATOM 1346 C C . GLN A 1 166 ? 12.757 8.314 -11.813 1.00 71.62 166 GLN A C 1
ATOM 1348 O O . GLN A 1 166 ? 13.114 8.794 -12.886 1.00 71.62 166 GLN A O 1
ATOM 1353 N N . TYR A 1 167 ? 11.815 8.861 -11.047 1.00 66.75 167 TYR A N 1
ATOM 1354 C CA . TYR A 1 167 ? 11.113 10.096 -11.353 1.00 66.75 167 TYR A CA 1
ATOM 1355 C C . TYR A 1 167 ? 11.991 11.263 -10.915 1.00 66.75 167 TYR A C 1
ATOM 1357 O O . TYR A 1 167 ? 12.331 11.371 -9.731 1.00 66.75 167 TYR A O 1
ATOM 1365 N N . SER A 1 168 ? 12.397 12.096 -11.873 1.00 59.16 168 SER A N 1
ATOM 1366 C CA . SER A 1 168 ? 13.046 13.365 -11.562 1.00 59.16 168 SER A CA 1
ATOM 1367 C C . SER A 1 168 ? 12.051 14.246 -10.814 1.00 59.16 168 SER A C 1
ATOM 1369 O O . SER A 1 168 ? 10.909 14.377 -11.242 1.00 59.16 168 SER A O 1
ATOM 1371 N N . SER A 1 169 ? 12.479 14.870 -9.720 1.00 53.53 169 SER A N 1
ATOM 1372 C CA . SER A 1 169 ? 11.703 15.900 -9.016 1.00 53.53 169 SER A CA 1
ATOM 1373 C C . SER A 1 169 ? 11.478 17.168 -9.851 1.00 53.53 169 SER A C 1
ATOM 1375 O O . SER A 1 169 ? 10.768 18.065 -9.416 1.00 53.53 169 SER A O 1
ATOM 1377 N N . ASP A 1 170 ? 12.090 17.252 -11.032 1.00 47.47 170 ASP A N 1
ATOM 1378 C CA . ASP A 1 170 ? 12.179 18.482 -11.819 1.00 47.47 170 ASP A CA 1
ATOM 1379 C C . ASP A 1 170 ? 11.007 18.684 -12.804 1.00 47.47 170 ASP A C 1
ATOM 1381 O O . ASP A 1 170 ? 11.028 19.640 -13.570 1.00 47.47 170 ASP A O 1
ATOM 1385 N N . GLU A 1 171 ? 9.975 17.829 -12.798 1.00 46.41 171 GLU A N 1
ATOM 1386 C CA . GLU A 1 171 ? 8.765 18.024 -13.628 1.00 46.41 171 GLU A CA 1
ATOM 1387 C C . GLU A 1 171 ? 7.604 18.733 -12.896 1.00 46.41 171 GLU A C 1
ATOM 1389 O O . GLU A 1 171 ? 6.525 18.884 -13.465 1.00 46.41 171 GLU A O 1
ATOM 1394 N N . GLU A 1 172 ? 7.800 19.222 -11.664 1.00 45.56 172 GLU A N 1
ATOM 1395 C CA . GLU A 1 172 ? 6.764 19.986 -10.940 1.00 45.56 172 GLU A CA 1
ATOM 1396 C C . GLU A 1 172 ? 6.780 21.513 -11.185 1.00 45.56 172 GLU A C 1
ATOM 1398 O O . GLU A 1 172 ? 5.937 22.200 -10.616 1.00 45.56 172 GLU A O 1
ATOM 1403 N N . ASP A 1 173 ? 7.651 22.071 -12.044 1.00 42.84 173 ASP A N 1
ATOM 1404 C CA . ASP A 1 173 ? 7.810 23.543 -12.140 1.00 42.84 173 ASP A CA 1
ATOM 1405 C C . ASP A 1 173 ? 7.845 24.148 -13.564 1.00 42.84 173 ASP A C 1
ATOM 1407 O O . ASP A 1 173 ? 8.472 25.178 -13.799 1.00 42.84 173 ASP A O 1
ATOM 1411 N N . GLU A 1 174 ? 7.119 23.571 -14.530 1.00 42.56 174 GLU A N 1
ATOM 1412 C CA . GLU A 1 174 ? 6.745 24.292 -15.766 1.00 42.56 174 GLU A CA 1
ATOM 1413 C C . GLU A 1 174 ? 5.232 24.228 -16.013 1.00 42.56 174 GLU A C 1
ATOM 1415 O O . GLU A 1 174 ? 4.726 23.562 -16.915 1.00 42.56 174 GLU A O 1
ATOM 1420 N N . GLY A 1 175 ? 4.473 24.941 -15.178 1.00 46.31 175 GLY A N 1
ATOM 1421 C CA . GLY A 1 175 ? 3.025 25.037 -15.345 1.00 46.31 175 GLY A CA 1
ATOM 1422 C C . GLY A 1 175 ? 2.335 25.987 -14.374 1.00 46.31 175 GLY A C 1
ATOM 1423 O O . GLY A 1 175 ? 1.336 25.606 -13.771 1.00 46.31 175 GLY A O 1
ATOM 1424 N N . GLY A 1 176 ? 2.839 27.214 -14.207 1.00 44.12 176 GLY A N 1
ATOM 1425 C CA . GLY A 1 176 ? 2.235 28.183 -13.290 1.00 44.12 176 GLY A CA 1
ATOM 1426 C C . GLY A 1 176 ? 2.563 29.643 -13.593 1.00 44.12 176 GLY A C 1
ATOM 1427 O O . GLY A 1 176 ? 3.511 30.185 -13.040 1.00 44.12 176 GLY A O 1
ATOM 1428 N N . THR A 1 177 ? 1.670 30.258 -14.380 1.00 38.41 177 THR A N 1
ATOM 1429 C CA . THR A 1 177 ? 1.448 31.699 -14.671 1.00 38.41 177 THR A CA 1
ATOM 1430 C C . THR A 1 177 ? 2.425 32.452 -15.566 1.00 38.41 177 THR A C 1
ATOM 1432 O O . THR A 1 177 ? 3.593 32.649 -15.179 1.00 38.41 177 THR A O 1
#

Sequence (177 aa):
MHTRKPLFPGNNTQHQLDLIISLLGAPGEEELQKIPNEKCRKFIQAFPRTAGTPFHVAFPEMSSEVHDLLTKMMCWDPAGRLTVAEALQEPVFENLHCPEDEPVREPLDTSDFEFERRRITPAALREEIFRESLFYYPDLLEQFEQDRDSRCDISKCRLLVPGESQYSSDEEDEGGT

Foldseek 3Di:
DPPVDDQQPAPDPLSSLVSLCQAQWQDDPVLLVVDPDPVVSVSSVPDDGDNHDQPCRVCVPDDPLVSVLCNQQSDSDPVSHDDPVRSCVGPVNVVPRDPVPDDDDDDDPVVVVVLQQFLADPLLVVLVVVLVVCVVPVVVNVVCVVVDDPVSPSVPGHGDDVPDHSDDPPVPPDDDD